Protein AF-A0A671MSI5-F1 (afdb_monomer_lite)

Structure (mmCIF, N/CA/C/O backbone):
data_AF-A0A671MSI5-F1
#
_entry.id   AF-A0A671MSI5-F1
#
loop_
_atom_site.group_PDB
_atom_site.id
_atom_site.type_symbol
_atom_site.label_atom_id
_atom_site.label_alt_id
_atom_site.label_comp_id
_atom_site.label_asym_id
_atom_site.label_entity_id
_atom_site.label_seq_id
_atom_site.pdbx_PDB_ins_code
_atom_site.Cartn_x
_atom_site.Cartn_y
_atom_site.Cartn_z
_atom_site.occupancy
_atom_site.B_iso_or_equiv
_atom_site.auth_seq_id
_atom_site.auth_comp_id
_atom_site.auth_asym_id
_atom_site.auth_atom_id
_atom_site.pdbx_PDB_model_num
ATOM 1 N N . ASP A 1 1 ? -15.894 16.261 2.157 1.00 55.47 1 ASP A N 1
ATOM 2 C CA . ASP A 1 1 ? -14.761 16.869 1.447 1.00 55.47 1 ASP A CA 1
ATOM 3 C C . ASP A 1 1 ? -13.802 15.747 1.067 1.00 55.47 1 ASP A C 1
ATOM 5 O O . ASP A 1 1 ? -13.405 15.003 1.958 1.00 55.47 1 ASP A O 1
ATOM 9 N N . ILE A 1 2 ? -13.573 15.506 -0.227 1.00 69.75 2 ILE A N 1
ATOM 10 C CA . ILE A 1 2 ? -12.679 14.436 -0.706 1.00 69.75 2 ILE A CA 1
ATOM 11 C C . ILE A 1 2 ? -11.331 15.091 -1.000 1.00 69.75 2 ILE A C 1
ATOM 13 O O . ILE A 1 2 ? -11.255 15.980 -1.841 1.00 69.75 2 ILE A O 1
ATOM 17 N N . GLN A 1 3 ? -10.290 14.672 -0.284 1.00 72.00 3 GLN A N 1
ATOM 18 C CA . GLN A 1 3 ? -8.936 15.203 -0.428 1.00 72.00 3 GLN A CA 1
ATOM 19 C C . GLN A 1 3 ? -8.144 14.316 -1.393 1.00 72.00 3 GLN A C 1
ATOM 21 O O . GLN A 1 3 ? -7.910 13.142 -1.109 1.00 72.00 3 GLN A O 1
ATOM 26 N N . GLU A 1 4 ? -7.738 14.870 -2.534 1.00 79.38 4 GLU A N 1
ATOM 27 C CA . GLU A 1 4 ? -6.903 14.181 -3.520 1.00 79.38 4 GLU A CA 1
ATOM 28 C C . GLU A 1 4 ? -5.425 14.527 -3.289 1.00 79.38 4 GLU A C 1
ATOM 30 O O . GLU A 1 4 ? -5.064 15.690 -3.114 1.00 79.38 4 GLU A O 1
ATOM 35 N N . THR A 1 5 ? -4.542 13.526 -3.266 1.00 77.12 5 THR A N 1
ATOM 36 C CA . THR A 1 5 ? -3.093 13.735 -3.125 1.00 77.12 5 THR A CA 1
ATOM 37 C C . THR A 1 5 ? -2.343 12.909 -4.161 1.00 77.12 5 THR A C 1
AT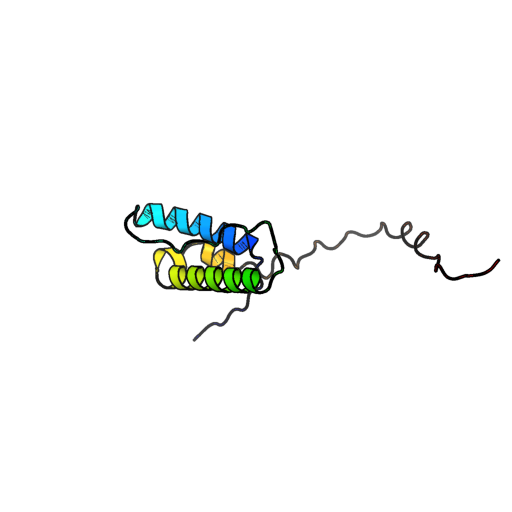OM 39 O O . THR A 1 5 ? -2.428 11.683 -4.168 1.00 77.12 5 THR A O 1
ATOM 42 N N . THR A 1 6 ? -1.556 13.577 -5.007 1.00 81.25 6 THR A N 1
ATOM 43 C CA . THR A 1 6 ? -0.670 12.918 -5.976 1.00 81.25 6 THR A CA 1
ATOM 44 C C . THR A 1 6 ? 0.748 12.837 -5.414 1.00 81.25 6 THR A C 1
ATOM 46 O O . THR A 1 6 ? 1.349 13.864 -5.097 1.00 81.25 6 THR A O 1
ATOM 49 N N . VAL A 1 7 ? 1.307 11.625 -5.316 1.00 83.69 7 VAL A N 1
ATOM 50 C CA . VAL A 1 7 ? 2.697 11.399 -4.886 1.00 83.69 7 VAL A CA 1
ATOM 51 C C . VAL A 1 7 ? 3.485 10.571 -5.888 1.00 83.69 7 VAL A C 1
ATOM 53 O O . VAL A 1 7 ? 2.997 9.582 -6.430 1.00 83.69 7 VAL A O 1
ATOM 56 N N . TRP A 1 8 ? 4.751 10.938 -6.078 1.00 82.44 8 TRP A N 1
ATOM 57 C CA . TRP A 1 8 ? 5.681 10.200 -6.928 1.00 82.44 8 TRP A CA 1
ATOM 58 C C . TRP A 1 8 ? 6.599 9.337 -6.066 1.00 82.44 8 TRP A C 1
ATOM 60 O O . TRP A 1 8 ? 7.361 9.851 -5.245 1.00 82.44 8 TRP A O 1
ATOM 70 N N . LYS A 1 9 ? 6.533 8.014 -6.242 1.00 83.81 9 LYS A N 1
ATOM 71 C CA . LYS A 1 9 ? 7.292 7.039 -5.443 1.00 83.81 9 LYS A CA 1
ATOM 72 C C . LYS A 1 9 ? 8.062 6.074 -6.317 1.00 83.81 9 LYS A C 1
ATOM 74 O O . LYS A 1 9 ? 7.599 5.663 -7.380 1.00 83.81 9 LYS A O 1
ATOM 79 N N . ARG A 1 10 ? 9.252 5.683 -5.861 1.00 84.00 10 ARG A N 1
ATOM 80 C CA . ARG A 1 10 ? 10.057 4.672 -6.549 1.00 84.00 10 ARG A CA 1
ATOM 81 C C . ARG A 1 10 ? 9.577 3.283 -6.144 1.00 84.00 10 ARG A C 1
ATOM 83 O O . ARG A 1 10 ? 9.085 3.075 -5.040 1.00 84.00 10 ARG A O 1
ATOM 90 N N . TYR A 1 11 ? 9.814 2.285 -6.996 1.00 79.50 11 TYR A N 1
ATOM 91 C CA . TYR A 1 11 ? 9.476 0.885 -6.686 1.00 79.50 11 TYR A CA 1
ATOM 92 C C . TYR A 1 11 ? 10.138 0.372 -5.392 1.00 79.50 11 TYR A C 1
ATOM 94 O O . TYR A 1 11 ? 9.587 -0.472 -4.689 1.00 79.50 11 TYR A O 1
ATOM 102 N N . SER A 1 12 ? 11.313 0.905 -5.042 1.00 81.81 12 SER A N 1
ATOM 103 C CA . SER A 1 12 ? 11.970 0.621 -3.762 1.00 81.81 12 SER A CA 1
ATOM 104 C C . SER A 1 12 ? 11.142 1.058 -2.555 1.00 81.81 12 SER A C 1
ATOM 106 O O . SER A 1 12 ? 11.173 0.374 -1.536 1.00 81.81 12 SER A O 1
ATOM 108 N N . ASP A 1 13 ? 10.404 2.164 -2.664 1.00 86.75 13 ASP A N 1
ATOM 109 C CA . ASP A 1 13 ? 9.554 2.675 -1.587 1.00 86.75 13 ASP A CA 1
ATOM 110 C C . ASP A 1 13 ? 8.348 1.759 -1.388 1.00 86.75 13 ASP A C 1
ATOM 112 O O . ASP A 1 13 ? 8.062 1.369 -0.260 1.00 86.75 13 ASP A O 1
ATOM 116 N N . PHE A 1 14 ? 7.723 1.308 -2.481 1.00 86.50 14 PHE A N 1
ATOM 117 C CA . PHE A 1 14 ? 6.666 0.293 -2.433 1.00 86.50 14 PHE A CA 1
ATOM 118 C C . PHE A 1 14 ? 7.151 -1.017 -1.807 1.00 86.50 14 PHE A C 1
ATOM 120 O O . PHE A 1 14 ? 6.445 -1.613 -1.001 1.00 86.50 14 PHE A O 1
ATOM 127 N N . LYS A 1 15 ? 8.384 -1.447 -2.111 1.00 84.75 15 LYS A N 1
ATOM 128 C CA . LYS A 1 15 ? 8.964 -2.654 -1.505 1.00 84.75 15 LYS A CA 1
ATOM 129 C C . LYS A 1 15 ? 9.152 -2.510 0.009 1.00 84.75 15 LYS A C 1
ATOM 131 O O . LYS A 1 15 ? 8.879 -3.455 0.742 1.00 84.75 15 LYS A O 1
ATOM 136 N N . LYS A 1 16 ? 9.611 -1.344 0.479 1.00 87.94 16 LYS A N 1
ATOM 137 C CA . LYS A 1 16 ? 9.732 -1.051 1.918 1.00 87.94 16 LYS A CA 1
ATOM 138 C C . LYS A 1 16 ? 8.360 -0.984 2.586 1.00 87.94 16 LYS A C 1
ATOM 140 O O . LYS A 1 16 ? 8.175 -1.572 3.646 1.00 87.94 16 LYS A O 1
ATOM 145 N N . LEU A 1 17 ? 7.400 -0.305 1.955 1.00 89.00 17 LEU A N 1
ATOM 146 C CA . LEU A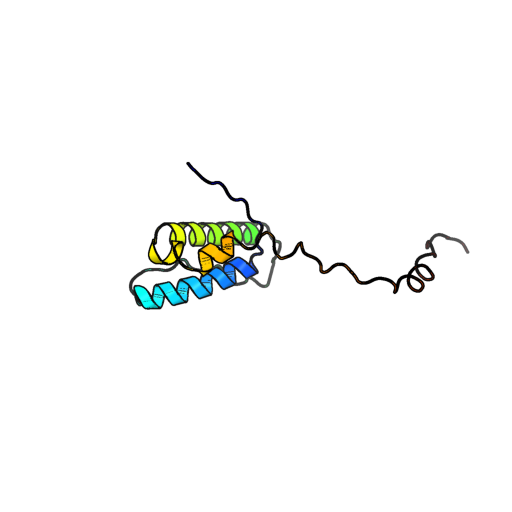 1 17 ? 6.023 -0.226 2.435 1.00 89.00 17 LEU A CA 1
ATOM 147 C C . LEU A 1 17 ? 5.420 -1.628 2.581 1.00 89.00 17 LEU A C 1
ATOM 149 O O . LEU A 1 17 ? 4.905 -1.952 3.644 1.00 89.00 17 LEU A O 1
ATOM 153 N N . HIS A 1 18 ? 5.564 -2.477 1.558 1.00 88.44 18 HIS A N 1
ATOM 154 C CA . HIS A 1 18 ? 5.113 -3.872 1.576 1.00 88.44 18 HIS A CA 1
ATOM 155 C C . HIS A 1 18 ? 5.650 -4.629 2.791 1.00 88.44 18 HIS A C 1
ATOM 157 O O . HIS A 1 18 ? 4.872 -5.230 3.523 1.00 88.44 18 HIS A O 1
ATOM 163 N N . GLN A 1 19 ? 6.959 -4.546 3.048 1.00 87.44 19 GLN A N 1
ATOM 164 C CA . GLN A 1 19 ? 7.592 -5.224 4.183 1.00 87.44 19 GLN A CA 1
ATOM 165 C C . GLN A 1 19 ? 7.047 -4.742 5.534 1.00 87.44 19 GLN A C 1
ATOM 167 O O . GLN A 1 19 ? 6.720 -5.568 6.385 1.00 87.44 19 GLN A O 1
ATOM 172 N N . ASN A 1 20 ? 6.912 -3.425 5.717 1.00 89.44 20 ASN A N 1
ATOM 173 C CA . ASN A 1 20 ? 6.380 -2.849 6.954 1.00 89.44 20 ASN A CA 1
ATOM 174 C C . ASN A 1 20 ? 4.914 -3.246 7.183 1.00 89.44 20 ASN A C 1
ATOM 176 O O . ASN A 1 20 ? 4.545 -3.672 8.277 1.00 89.44 20 ASN A O 1
ATOM 180 N N . LEU A 1 21 ? 4.084 -3.155 6.140 1.00 88.19 21 LEU A N 1
ATOM 181 C CA . LEU A 1 21 ? 2.675 -3.538 6.208 1.00 88.19 21 LEU A CA 1
ATOM 182 C C . LEU A 1 21 ? 2.505 -5.032 6.455 1.00 88.19 21 LEU A C 1
ATOM 184 O O . LEU A 1 21 ? 1.671 -5.415 7.266 1.00 88.19 21 LEU A O 1
ATOM 188 N N . TRP A 1 22 ? 3.322 -5.869 5.817 1.00 86.00 22 TRP A N 1
ATOM 189 C CA . TRP A 1 22 ? 3.313 -7.309 6.047 1.00 86.00 22 TRP A CA 1
ATOM 190 C C . TRP A 1 22 ? 3.640 -7.650 7.504 1.00 86.00 22 TRP A C 1
ATOM 192 O O . TRP A 1 22 ? 3.003 -8.523 8.090 1.00 86.00 22 TRP A O 1
ATOM 202 N N . GLN A 1 23 ? 4.591 -6.938 8.113 1.00 86.62 23 GLN A N 1
ATOM 203 C CA . GLN A 1 23 ? 4.950 -7.142 9.514 1.00 86.62 23 GLN A CA 1
ATOM 204 C C . GLN A 1 23 ? 3.801 -6.768 10.463 1.00 86.62 23 GLN A C 1
ATOM 206 O O . GLN A 1 23 ? 3.491 -7.546 11.365 1.00 86.62 23 GLN A O 1
ATOM 211 N N . ILE A 1 24 ? 3.131 -5.632 10.234 1.00 87.62 24 ILE A N 1
ATOM 212 C CA . ILE A 1 24 ? 1.939 -5.238 11.006 1.00 87.62 24 ILE A CA 1
ATOM 213 C C . ILE A 1 24 ? 0.812 -6.248 10.803 1.00 87.62 24 ILE A C 1
ATOM 215 O O . ILE A 1 24 ? 0.234 -6.738 11.769 1.00 87.62 24 ILE A O 1
ATOM 219 N N . HIS A 1 25 ? 0.519 -6.583 9.549 1.00 84.69 25 HIS A N 1
ATOM 220 C CA . HIS A 1 25 ? -0.551 -7.498 9.185 1.00 84.69 25 HIS A CA 1
ATOM 221 C C . HIS A 1 25 ? -0.356 -8.871 9.836 1.00 84.69 25 HIS A C 1
ATOM 223 O O . HIS A 1 25 ? -1.275 -9.397 10.454 1.00 84.69 25 HIS A O 1
ATOM 229 N N . ARG A 1 26 ? 0.863 -9.421 9.781 1.00 84.25 26 ARG A N 1
ATOM 230 C CA . ARG A 1 26 ? 1.212 -10.679 10.452 1.00 84.25 26 ARG A CA 1
ATOM 231 C C . ARG A 1 26 ? 1.054 -10.593 11.969 1.00 84.25 26 ARG A C 1
ATOM 233 O O . ARG A 1 26 ? 0.677 -11.579 12.592 1.00 84.25 26 ARG A O 1
ATOM 240 N N . ASN A 1 27 ? 1.357 -9.445 12.567 1.00 84.50 27 ASN A N 1
ATOM 241 C CA . ASN A 1 27 ? 1.205 -9.247 14.006 1.00 84.50 27 ASN A CA 1
ATOM 242 C C . ASN A 1 27 ? -0.271 -9.156 14.433 1.00 84.50 27 ASN A C 1
ATOM 244 O O . ASN A 1 27 ? -0.615 -9.614 15.515 1.00 84.50 27 ASN A O 1
ATOM 248 N N . LEU A 1 28 ? -1.135 -8.582 13.590 1.00 82.50 28 LEU A N 1
ATOM 249 C CA . LEU A 1 28 ? -2.564 -8.404 13.874 1.00 82.50 28 LEU A CA 1
ATOM 250 C C . LEU A 1 28 ? -3.407 -9.645 13.545 1.00 82.50 28 LEU A C 1
ATOM 252 O O . LEU A 1 28 ? -4.236 -10.050 14.352 1.00 82.50 28 LEU A O 1
ATOM 256 N N . TYR A 1 29 ? -3.191 -10.244 12.372 1.00 76.25 29 TYR A N 1
ATOM 257 C CA . TYR A 1 29 ? -4.031 -11.310 11.801 1.00 76.25 29 TYR A CA 1
ATOM 258 C C . TYR A 1 29 ? -3.318 -12.673 11.727 1.00 76.25 29 TYR A C 1
ATOM 260 O O . TYR A 1 29 ? -3.865 -13.663 11.232 1.00 76.25 29 TYR A O 1
ATOM 268 N N . GLY A 1 30 ? -2.076 -12.759 12.212 1.00 73.62 30 GLY A N 1
ATOM 269 C CA . GLY A 1 30 ? -1.288 -13.988 12.170 1.00 73.62 30 GLY A CA 1
ATOM 270 C C . GLY A 1 30 ? -0.964 -14.436 10.740 1.00 73.62 30 GLY A C 1
ATOM 271 O O . GLY A 1 30 ? -0.537 -13.647 9.897 1.00 73.62 30 GLY A O 1
ATOM 272 N N . GLN A 1 31 ? -1.129 -15.734 10.473 1.00 64.88 31 GLN A N 1
ATOM 273 C CA . GLN A 1 31 ? -0.918 -16.363 9.157 1.00 64.88 31 GLN A CA 1
ATOM 274 C C . GLN A 1 31 ? -2.220 -16.631 8.381 1.00 64.88 31 GLN A C 1
ATOM 276 O O . GLN A 1 31 ? -2.155 -17.227 7.309 1.00 64.88 31 GLN A O 1
ATOM 281 N N . SER A 1 32 ? -3.388 -16.246 8.910 1.00 55.59 32 SER A N 1
ATOM 282 C CA . SER A 1 32 ? -4.684 -16.646 8.332 1.00 55.59 32 SER A CA 1
ATOM 283 C C . SER A 1 32 ? -5.085 -15.861 7.084 1.00 55.59 32 SER A C 1
ATOM 285 O O . SER A 1 32 ? -5.753 -1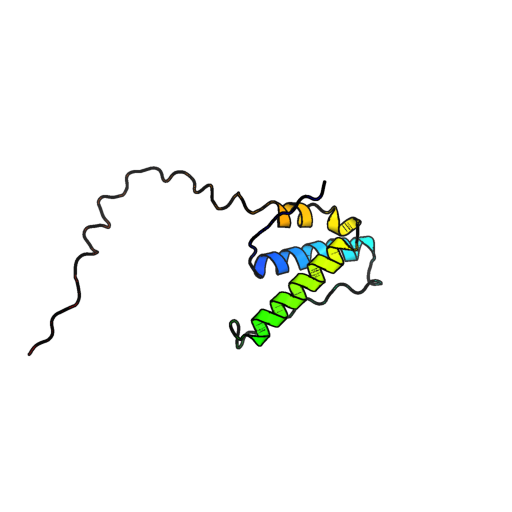6.419 6.219 1.00 55.59 32 SER A O 1
ATOM 287 N N . GLU A 1 33 ? -4.677 -14.598 6.956 1.00 63.94 33 GLU A N 1
ATOM 288 C CA . GLU A 1 33 ? -5.122 -13.742 5.851 1.00 63.94 33 GLU A CA 1
ATOM 289 C C . GLU A 1 33 ? -4.010 -13.547 4.804 1.00 63.94 33 GLU A C 1
ATOM 291 O O . GLU A 1 33 ? -2.849 -13.260 5.122 1.00 63.94 33 GLU A O 1
ATOM 296 N N . LEU A 1 34 ? -4.352 -13.779 3.534 1.00 67.50 34 LEU A N 1
ATOM 297 C CA . LEU A 1 34 ? -3.416 -13.787 2.409 1.00 67.50 34 LEU A CA 1
ATOM 298 C C . LEU A 1 34 ? -2.999 -12.356 2.044 1.00 67.50 34 LEU A C 1
ATOM 300 O O . LEU A 1 34 ? -3.710 -11.645 1.339 1.00 67.50 34 LEU A O 1
ATOM 304 N N . PHE A 1 35 ? -1.812 -11.949 2.493 1.00 74.81 35 PHE A N 1
ATOM 305 C CA . PHE A 1 35 ? -1.206 -10.680 2.087 1.00 74.81 35 PHE A CA 1
ATOM 306 C C . PHE A 1 35 ? -0.786 -10.721 0.604 1.00 74.81 35 PHE A C 1
ATOM 308 O O . PHE A 1 35 ? -0.203 -11.727 0.175 1.00 74.81 35 PHE A O 1
ATOM 315 N N . PRO A 1 36 ? -1.006 -9.650 -0.187 1.00 74.81 36 PRO A N 1
ATOM 316 C CA . PRO A 1 36 ? -0.673 -9.638 -1.606 1.00 74.81 36 PRO A CA 1
ATOM 317 C C . PRO A 1 36 ? 0.813 -9.926 -1.840 1.00 74.81 36 PRO A C 1
ATOM 319 O O . PRO A 1 36 ? 1.713 -9.362 -1.203 1.00 74.81 36 PRO A O 1
ATOM 322 N N . LEU A 1 37 ? 1.077 -10.838 -2.776 1.00 67.62 37 LEU A N 1
ATOM 323 C CA . LEU A 1 37 ? 2.430 -11.241 -3.134 1.00 67.62 37 LEU A CA 1
ATOM 324 C C . LEU A 1 37 ? 3.120 -10.104 -3.889 1.00 67.62 37 LEU A C 1
ATOM 326 O O . LEU A 1 37 ? 2.703 -9.719 -4.978 1.00 67.62 37 LEU A O 1
ATOM 330 N N . PHE A 1 38 ? 4.226 -9.598 -3.344 1.00 68.06 38 PHE A N 1
ATOM 331 C CA . PHE A 1 38 ? 5.026 -8.603 -4.050 1.00 68.06 38 PHE A CA 1
ATOM 332 C C . PHE A 1 38 ? 5.868 -9.275 -5.134 1.00 68.06 38 PHE A C 1
ATOM 334 O O . PHE A 1 38 ? 6.592 -10.241 -4.857 1.00 68.06 38 PHE A O 1
ATOM 341 N N . ALA A 1 39 ? 5.809 -8.759 -6.365 1.00 63.66 39 ALA A N 1
ATOM 342 C CA . ALA A 1 39 ? 6.584 -9.295 -7.477 1.00 63.66 39 ALA A CA 1
ATOM 343 C C . ALA A 1 39 ? 8.078 -9.389 -7.116 1.00 63.66 39 ALA A C 1
ATOM 345 O O . ALA A 1 39 ? 8.754 -8.389 -6.842 1.00 63.66 39 ALA A O 1
ATOM 346 N N . LYS A 1 40 ? 8.605 -10.622 -7.140 1.00 59.16 40 LYS A N 1
ATOM 347 C CA . LYS A 1 40 ? 10.033 -10.897 -6.948 1.00 59.16 40 LYS A CA 1
ATOM 348 C C . LYS A 1 40 ? 10.841 -10.162 -8.015 1.00 59.16 40 LYS A C 1
ATOM 350 O O . LYS A 1 40 ? 10.446 -10.082 -9.178 1.00 59.16 40 LYS A O 1
ATOM 355 N N . ALA A 1 41 ? 11.985 -9.619 -7.606 1.00 57.28 41 ALA A N 1
ATOM 356 C CA . ALA A 1 41 ? 12.867 -8.887 -8.502 1.00 57.28 41 ALA A CA 1
ATOM 357 C C . ALA A 1 41 ? 13.318 -9.798 -9.657 1.00 57.28 41 ALA A C 1
ATOM 359 O O . ALA A 1 41 ? 14.049 -10.762 -9.446 1.00 57.28 41 ALA A O 1
ATOM 360 N N . LYS A 1 42 ? 12.876 -9.488 -10.882 1.00 57.50 42 LYS A N 1
ATOM 361 C CA .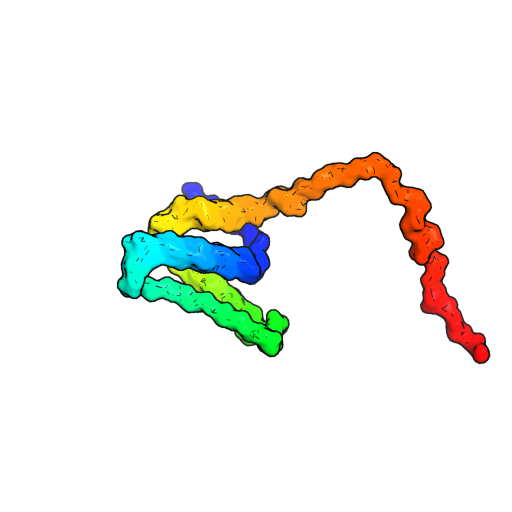 LYS A 1 42 ? 13.377 -10.129 -12.100 1.00 57.50 42 LYS A CA 1
ATOM 362 C C . LYS A 1 42 ? 14.663 -9.414 -12.522 1.00 57.50 42 LYS A C 1
ATOM 364 O O . LYS A 1 42 ? 14.639 -8.215 -12.796 1.00 57.50 42 LYS A O 1
ATOM 369 N N . VAL A 1 43 ? 15.782 -10.141 -12.515 1.00 52.47 43 VAL A N 1
ATOM 370 C CA . VAL A 1 43 ? 17.128 -9.599 -12.794 1.00 52.47 43 VAL A CA 1
ATOM 371 C C . VAL A 1 43 ? 17.320 -9.296 -14.289 1.00 52.47 43 VAL A C 1
ATOM 373 O O . VAL A 1 43 ? 18.018 -8.348 -14.638 1.00 52.47 43 VAL A O 1
ATOM 376 N N . PHE A 1 44 ? 16.616 -10.012 -15.171 1.00 51.91 44 PHE A N 1
ATOM 377 C CA . PHE A 1 44 ? 16.608 -9.762 -16.615 1.00 51.91 44 PHE A CA 1
ATOM 378 C C . PHE A 1 44 ? 15.383 -8.949 -17.054 1.00 51.91 44 PHE A C 1
ATOM 380 O O . PHE A 1 44 ? 14.258 -9.237 -16.644 1.00 51.91 44 PHE A O 1
ATOM 387 N N . GLY A 1 45 ? 15.601 -7.947 -17.913 1.00 61.78 45 GLY A N 1
ATOM 388 C CA . GLY A 1 45 ? 14.524 -7.123 -18.473 1.00 61.78 45 GLY A CA 1
ATOM 389 C C . GLY A 1 45 ? 13.929 -6.118 -17.483 1.00 61.78 45 GLY A C 1
ATOM 390 O O . GLY A 1 45 ? 12.734 -5.863 -17.519 1.00 61.78 45 GLY A O 1
ATOM 391 N N . ARG A 1 46 ? 14.741 -5.530 -16.591 1.00 65.75 46 ARG A N 1
ATOM 392 C CA . ARG A 1 46 ? 14.296 -4.574 -15.548 1.00 65.75 46 ARG A CA 1
ATOM 393 C C . ARG A 1 46 ? 13.569 -3.314 -16.057 1.00 65.75 46 ARG A C 1
ATOM 395 O O . ARG A 1 46 ? 12.960 -2.627 -15.237 1.00 65.75 46 ARG A O 1
ATOM 402 N N . PHE A 1 47 ? 13.648 -3.052 -17.363 1.00 67.81 47 PHE A N 1
ATOM 403 C CA . PHE A 1 47 ? 12.948 -1.992 -18.101 1.00 67.81 47 PHE A CA 1
ATOM 404 C C . PHE A 1 47 ? 11.983 -2.538 -19.167 1.00 67.81 47 PHE A C 1
ATOM 406 O O . PHE A 1 47 ? 11.450 -1.772 -19.957 1.00 67.81 47 PHE A O 1
ATOM 413 N N . GLY A 1 48 ? 11.786 -3.856 -19.228 1.00 79.69 48 GLY A N 1
ATOM 414 C CA . GLY A 1 48 ? 10.816 -4.454 -20.133 1.00 79.69 48 GLY A CA 1
ATOM 415 C C . GLY A 1 48 ? 9.407 -4.063 -19.711 1.00 79.69 48 GLY A C 1
ATOM 416 O O . GLY A 1 48 ? 9.095 -4.073 -18.520 1.00 79.69 48 GLY A O 1
ATOM 417 N N . GLU A 1 49 ? 8.558 -3.760 -20.683 1.00 82.31 49 GLU A N 1
ATOM 418 C CA . GLU A 1 49 ? 7.172 -3.337 -20.470 1.00 82.31 49 GLU A CA 1
ATOM 419 C C . GLU A 1 49 ? 6.400 -4.314 -19.571 1.00 82.31 49 GLU A C 1
ATOM 421 O O . GLU A 1 49 ? 5.809 -3.907 -18.577 1.00 82.31 49 GLU A O 1
ATOM 426 N N . SER A 1 50 ? 6.550 -5.624 -19.800 1.00 81.75 50 SER A N 1
ATOM 427 C CA . SER A 1 50 ? 5.959 -6.663 -18.940 1.00 81.75 50 SER A CA 1
ATOM 428 C C . SER A 1 50 ? 6.407 -6.598 -17.474 1.00 81.75 50 SER A C 1
ATOM 430 O O . SER A 1 50 ? 5.655 -6.971 -16.575 1.00 81.75 50 SER A O 1
ATOM 432 N N . VAL A 1 51 ? 7.632 -6.138 -17.200 1.00 79.75 51 VAL A N 1
ATOM 433 C CA . VAL A 1 51 ? 8.141 -5.960 -15.834 1.00 79.75 51 VAL A CA 1
ATOM 434 C C . VAL A 1 51 ? 7.601 -4.671 -15.228 1.00 79.75 51 VAL A C 1
ATOM 436 O O . VAL A 1 51 ? 7.270 -4.670 -14.046 1.00 79.75 51 VAL A O 1
ATOM 439 N N . ILE A 1 52 ? 7.501 -3.593 -16.008 1.00 82.12 52 ILE A N 1
ATOM 440 C CA . ILE A 1 52 ? 6.923 -2.321 -15.557 1.00 82.12 52 ILE A CA 1
ATOM 441 C C . ILE A 1 52 ? 5.446 -2.517 -15.208 1.00 82.12 52 ILE A C 1
ATOM 443 O O . ILE A 1 52 ? 5.048 -2.177 -14.096 1.00 82.12 52 ILE A O 1
ATOM 447 N N . GLU A 1 53 ? 4.676 -3.159 -16.083 1.00 85.88 53 GLU A N 1
ATOM 448 C CA . GLU A 1 53 ? 3.251 -3.403 -15.860 1.00 85.88 53 GLU A CA 1
ATOM 449 C C . GLU A 1 53 ? 3.016 -4.311 -14.651 1.00 85.88 53 GLU A C 1
ATOM 451 O O . GLU A 1 53 ? 2.198 -4.018 -13.785 1.00 85.88 53 GLU A O 1
ATOM 456 N N . LYS A 1 54 ? 3.828 -5.362 -14.488 1.00 82.75 54 LYS A N 1
ATOM 457 C CA . LYS A 1 54 ? 3.730 -6.229 -13.307 1.00 82.75 54 LYS A CA 1
ATOM 458 C C . LYS A 1 54 ? 4.052 -5.495 -12.004 1.00 82.75 54 LYS A C 1
ATOM 460 O O . LYS A 1 54 ? 3.465 -5.794 -10.969 1.00 82.75 54 LYS A O 1
ATOM 465 N N . ARG A 1 55 ? 4.980 -4.531 -12.039 1.00 83.50 55 ARG A N 1
ATOM 466 C CA . ARG A 1 55 ? 5.262 -3.659 -10.889 1.00 83.50 55 ARG A CA 1
ATOM 467 C C . ARG A 1 55 ? 4.106 -2.700 -10.621 1.00 83.50 55 ARG A C 1
ATOM 469 O O . ARG A 1 55 ? 3.806 -2.490 -9.452 1.00 83.50 55 ARG A O 1
ATOM 476 N N . ARG A 1 56 ? 3.471 -2.150 -11.664 1.00 86.38 56 ARG A N 1
ATOM 477 C CA . ARG A 1 56 ? 2.273 -1.307 -11.541 1.00 86.38 56 ARG A CA 1
ATOM 478 C C . ARG A 1 56 ? 1.161 -2.079 -10.835 1.00 86.38 56 ARG A C 1
ATOM 480 O O . ARG A 1 56 ? 0.702 -1.627 -9.792 1.00 86.38 56 ARG A O 1
ATOM 487 N N . GLN A 1 57 ? 0.841 -3.275 -11.331 1.00 86.25 57 GLN A N 1
ATOM 488 C CA . GLN A 1 57 ? -0.223 -4.108 -10.775 1.00 86.25 57 GLN A CA 1
ATOM 489 C C . GLN A 1 57 ? 0.050 -4.498 -9.318 1.00 86.25 57 GLN A C 1
ATOM 491 O O . GLN A 1 57 ? -0.785 -4.265 -8.457 1.00 86.25 57 GLN A O 1
ATOM 496 N N . CYS A 1 58 ? 1.252 -4.995 -8.996 1.00 83.81 58 CYS A N 1
ATOM 497 C CA . CYS A 1 58 ? 1.566 -5.362 -7.610 1.00 83.81 58 CYS A CA 1
ATOM 498 C C . CYS A 1 58 ? 1.540 -4.168 -6.644 1.00 83.81 58 CYS A C 1
ATOM 500 O O . CYS A 1 58 ? 1.217 -4.342 -5.470 1.00 83.81 58 CYS A O 1
ATOM 502 N N . SER A 1 59 ? 1.926 -2.975 -7.103 1.00 86.69 59 SER A N 1
ATOM 503 C CA . SER A 1 59 ? 1.835 -1.759 -6.291 1.00 86.69 59 SER A CA 1
ATOM 504 C C . SER A 1 59 ? 0.383 -1.341 -6.064 1.00 86.69 59 SER A C 1
ATOM 506 O O . SER A 1 59 ? 0.037 -0.969 -4.947 1.00 86.69 59 SER A O 1
ATOM 508 N N . GLU A 1 60 ? -0.457 -1.420 -7.096 1.00 88.25 60 GLU A N 1
ATOM 509 C CA . GLU A 1 60 ? -1.892 -1.128 -7.019 1.00 88.25 60 GLU A CA 1
ATOM 510 C C . GLU A 1 60 ? -2.609 -2.099 -6.076 1.00 88.25 60 GLU A C 1
ATOM 512 O O . GLU A 1 60 ? -3.248 -1.657 -5.123 1.00 88.25 60 GLU A O 1
ATOM 517 N N . ASP A 1 61 ? -2.394 -3.406 -6.249 1.00 88.62 61 ASP A N 1
ATOM 518 C CA . ASP A 1 61 ? -2.974 -4.445 -5.391 1.00 88.62 61 ASP A CA 1
ATOM 519 C C . ASP A 1 61 ? -2.583 -4.240 -3.918 1.00 88.62 61 ASP A C 1
ATOM 521 O O . ASP A 1 61 ? -3.414 -4.373 -3.019 1.00 88.62 61 ASP A O 1
ATOM 525 N N . LEU A 1 62 ? -1.320 -3.875 -3.654 1.00 87.69 62 LEU A N 1
ATOM 526 C CA . LEU A 1 62 ? -0.837 -3.576 -2.305 1.00 87.69 62 LEU A CA 1
ATOM 527 C C . LEU A 1 62 ? -1.551 -2.366 -1.696 1.00 87.69 62 LEU A C 1
ATOM 529 O O . LEU A 1 62 ? -1.975 -2.427 -0.541 1.00 87.69 62 LEU A O 1
ATOM 533 N N . LEU A 1 63 ? -1.657 -1.268 -2.449 1.00 88.06 63 LEU A N 1
ATOM 534 C CA . LEU A 1 63 ? -2.317 -0.056 -1.971 1.00 88.06 63 LEU A CA 1
ATOM 535 C C 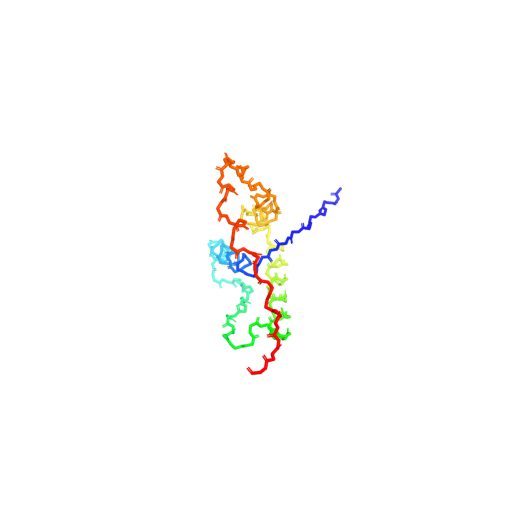. LEU A 1 63 ? -3.794 -0.326 -1.692 1.00 88.06 63 LEU A C 1
ATOM 537 O O . LEU A 1 63 ? -4.277 0.010 -0.612 1.00 88.06 63 LEU A O 1
ATOM 541 N N . GLN A 1 64 ? -4.478 -1.006 -2.608 1.00 88.50 64 GLN A N 1
ATOM 542 C CA . GLN A 1 64 ? -5.890 -1.328 -2.469 1.00 88.50 64 GLN A CA 1
ATOM 543 C C . GLN A 1 64 ? -6.142 -2.272 -1.290 1.00 88.50 64 GLN A C 1
ATOM 545 O O . GLN A 1 64 ? -7.039 -2.028 -0.488 1.00 88.50 64 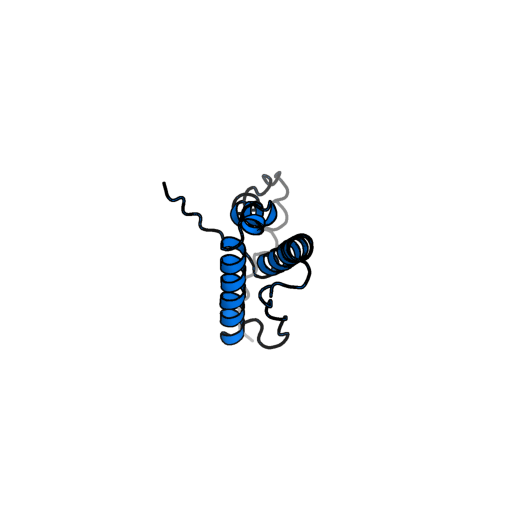GLN A O 1
ATOM 550 N N . PHE A 1 65 ? -5.305 -3.296 -1.107 1.00 86.94 65 PHE A N 1
ATOM 551 C CA . PHE A 1 65 ? -5.360 -4.164 0.071 1.00 86.94 65 PHE A CA 1
ATOM 552 C C . PHE A 1 65 ? -5.158 -3.376 1.371 1.00 86.94 65 PHE A C 1
ATOM 554 O O . PHE A 1 65 ? -5.928 -3.522 2.318 1.00 86.94 65 PHE A O 1
ATOM 561 N N . SER A 1 66 ? -4.157 -2.492 1.407 1.00 86.69 66 SER A N 1
ATOM 562 C CA . SER A 1 66 ? -3.879 -1.673 2.590 1.00 86.69 66 SER A CA 1
ATOM 563 C C . SER A 1 66 ? -4.995 -0.674 2.908 1.00 86.69 66 SER A C 1
ATOM 565 O O . SER A 1 66 ? -5.244 -0.412 4.079 1.00 86.69 66 SER A O 1
ATOM 567 N N . ALA A 1 67 ? -5.692 -0.162 1.889 1.00 86.81 67 ALA A N 1
ATOM 568 C CA . ALA A 1 67 ? -6.831 0.738 2.042 1.00 86.81 67 ALA A CA 1
ATOM 569 C C . ALA A 1 67 ? -8.099 0.012 2.522 1.00 86.81 67 ALA A C 1
ATOM 571 O O . ALA A 1 67 ? -8.891 0.592 3.258 1.00 86.81 67 ALA A O 1
ATOM 572 N N . ASN A 1 68 ? -8.270 -1.264 2.158 1.00 86.81 68 ASN A N 1
ATOM 573 C CA . ASN A 1 68 ? -9.386 -2.095 2.622 1.00 86.81 68 ASN A CA 1
ATOM 574 C C . ASN A 1 68 ? -9.264 -2.513 4.098 1.00 86.81 68 ASN A C 1
ATOM 576 O O . ASN A 1 68 ? -10.265 -2.890 4.703 1.00 86.81 68 ASN A O 1
ATOM 580 N N . ILE A 1 69 ? -8.065 -2.446 4.688 1.00 85.81 69 ILE A N 1
ATOM 581 C CA . ILE A 1 69 ? -7.821 -2.823 6.085 1.00 85.81 69 ILE A CA 1
ATOM 582 C C . ILE A 1 69 ? -7.590 -1.555 6.918 1.00 85.81 69 ILE A C 1
ATOM 584 O O . ILE A 1 69 ? -6.507 -0.965 6.846 1.00 85.81 69 ILE A O 1
ATOM 588 N N . PRO A 1 70 ? -8.539 -1.159 7.788 1.00 84.62 70 PRO A N 1
ATOM 589 C CA . PRO A 1 70 ? -8.431 0.068 8.580 1.00 84.62 70 PRO A CA 1
ATOM 590 C C . PRO A 1 70 ? -7.151 0.148 9.423 1.00 84.62 70 PRO A C 1
ATOM 592 O O . PRO A 1 70 ? -6.555 1.216 9.554 1.00 84.62 70 PRO A O 1
ATOM 595 N N . ALA A 1 71 ? -6.688 -0.991 9.950 1.00 85.19 71 ALA A N 1
ATOM 596 C CA . ALA A 1 71 ? -5.473 -1.068 10.759 1.00 85.19 71 ALA A CA 1
ATOM 597 C C . ALA A 1 71 ? -4.183 -0.798 9.959 1.00 85.19 71 ALA A C 1
ATOM 599 O O . ALA A 1 71 ? -3.204 -0.300 10.514 1.00 85.19 71 ALA A O 1
ATOM 600 N N . LEU A 1 72 ? -4.173 -1.108 8.658 1.00 86.00 72 LEU A N 1
ATOM 601 C CA . LEU A 1 72 ? -3.047 -0.807 7.772 1.00 86.00 72 LEU A CA 1
ATOM 602 C C . LEU A 1 72 ? -3.134 0.624 7.245 1.00 86.00 72 LEU A C 1
ATOM 604 O O . LEU A 1 72 ? -2.128 1.336 7.268 1.00 86.00 72 LEU A O 1
ATOM 608 N N . TYR A 1 73 ? -4.325 1.061 6.828 1.00 85.50 73 TYR A N 1
ATOM 609 C CA . TYR A 1 73 ? -4.558 2.411 6.316 1.00 85.50 73 TYR A CA 1
ATOM 610 C C . TYR A 1 73 ? -4.219 3.496 7.348 1.00 85.50 73 TYR A C 1
ATOM 612 O O . TYR A 1 73 ? -3.552 4.476 7.026 1.00 85.50 73 TYR A O 1
ATOM 620 N N . GLY A 1 74 ? -4.598 3.285 8.612 1.00 83.62 74 GLY A N 1
ATOM 621 C CA . GLY A 1 74 ? -4.259 4.183 9.720 1.00 83.62 74 GLY A CA 1
ATOM 622 C C . GLY A 1 74 ? -2.815 4.069 10.222 1.00 83.62 74 GLY A C 1
ATOM 623 O O . GLY A 1 74 ? -2.451 4.748 11.181 1.00 83.62 74 GLY A O 1
ATOM 624 N N . SER A 1 75 ? -1.984 3.209 9.624 1.00 87.69 75 SER A N 1
ATOM 625 C CA . SER A 1 75 ? -0.603 3.038 10.071 1.00 87.69 75 SER A CA 1
ATOM 626 C C . SER A 1 75 ? 0.264 4.243 9.707 1.00 87.69 75 SER A C 1
ATOM 628 O O . SER A 1 75 ? 0.119 4.857 8.646 1.00 87.69 75 SER A O 1
ATOM 630 N N . GLN A 1 76 ? 1.251 4.525 10.560 1.00 87.75 76 GLN A N 1
ATOM 631 C CA . GLN A 1 76 ? 2.253 5.556 10.287 1.00 87.75 76 GLN A CA 1
ATOM 632 C C . GLN A 1 76 ? 2.945 5.351 8.932 1.00 87.75 76 GLN A C 1
ATOM 634 O O . GLN A 1 76 ? 3.241 6.323 8.254 1.00 87.75 76 GLN A O 1
ATOM 639 N N . TYR A 1 77 ? 3.126 4.103 8.487 1.00 88.19 77 TYR A N 1
ATOM 640 C CA . TYR A 1 77 ? 3.797 3.800 7.225 1.00 88.19 77 TYR A CA 1
ATOM 641 C C . TYR A 1 77 ? 3.000 4.253 6.001 1.00 88.19 77 TYR A C 1
ATOM 643 O O . TYR A 1 77 ? 3.601 4.785 5.073 1.00 88.19 77 TYR A O 1
ATOM 651 N N . ILE A 1 78 ? 1.672 4.078 5.991 1.00 87.69 78 ILE A N 1
ATOM 652 C CA . ILE A 1 78 ? 0.807 4.594 4.916 1.00 87.69 78 ILE A CA 1
ATOM 653 C C . ILE A 1 78 ? 0.799 6.120 4.946 1.00 87.69 78 ILE A C 1
ATOM 655 O O . ILE A 1 78 ? 1.033 6.757 3.919 1.00 87.69 78 ILE A O 1
ATOM 659 N N . LEU A 1 79 ? 0.619 6.712 6.128 1.00 85.94 79 LEU A N 1
ATOM 660 C CA . LEU A 1 79 ? 0.633 8.165 6.282 1.00 85.94 79 LEU A CA 1
ATOM 661 C C . LEU A 1 79 ? 1.962 8.768 5.805 1.00 85.94 79 LEU A C 1
ATOM 663 O O . LEU A 1 79 ? 1.955 9.723 5.038 1.00 85.94 79 LEU A O 1
ATOM 667 N N . GLU A 1 80 ? 3.105 8.203 6.189 1.00 85.38 80 GLU A N 1
ATOM 668 C CA . GLU A 1 80 ? 4.421 8.643 5.716 1.00 85.38 80 GLU A CA 1
ATOM 669 C C . GLU A 1 80 ? 4.622 8.381 4.222 1.00 85.38 80 GLU A C 1
ATOM 671 O O . GLU A 1 80 ? 5.179 9.223 3.509 1.00 85.38 80 GLU A O 1
ATOM 676 N N . PHE A 1 81 ? 4.123 7.254 3.713 1.00 86.31 81 PHE A N 1
ATOM 677 C CA . PHE A 1 81 ? 4.169 6.961 2.289 1.00 86.31 81 PHE A CA 1
ATOM 678 C C . PHE A 1 81 ? 3.487 8.074 1.489 1.00 86.31 81 PHE A C 1
ATOM 680 O O . PHE A 1 81 ? 4.115 8.630 0.592 1.00 86.31 81 PHE A O 1
ATOM 687 N N . PHE A 1 82 ? 2.284 8.506 1.864 1.00 83.25 82 PHE A N 1
ATOM 688 C CA . PHE A 1 82 ? 1.590 9.597 1.172 1.00 83.25 82 PHE A CA 1
ATOM 689 C C . PHE A 1 82 ? 2.067 11.010 1.568 1.00 83.25 82 PHE A C 1
ATOM 691 O O . PHE A 1 82 ? 1.902 11.944 0.791 1.00 83.25 82 PHE A O 1
ATOM 698 N N . LYS A 1 83 ? 2.729 11.197 2.719 1.00 77.38 83 LYS A N 1
ATOM 699 C CA . LYS A 1 83 ? 3.251 12.513 3.152 1.00 77.38 83 LYS A CA 1
ATOM 700 C C . LYS A 1 83 ? 4.592 12.898 2.524 1.00 77.38 83 LYS A C 1
ATOM 702 O O . LYS A 1 83 ? 4.850 14.082 2.306 1.00 77.38 83 LYS A O 1
ATOM 707 N N . VAL A 1 84 ? 5.480 11.940 2.233 1.00 63.41 84 VAL A N 1
ATOM 708 C CA . VAL A 1 84 ? 6.856 12.240 1.780 1.00 63.41 84 VAL A CA 1
ATOM 709 C C . VAL A 1 84 ? 6.882 12.568 0.280 1.00 63.41 84 VAL A C 1
ATOM 711 O O . VAL A 1 84 ? 7.374 11.788 -0.532 1.00 63.41 84 VAL A O 1
ATOM 714 N N . CYS A 1 85 ? 6.332 13.718 -0.102 1.00 54.66 85 CYS A N 1
ATOM 715 C CA . CYS A 1 85 ? 6.546 14.321 -1.424 1.00 54.66 85 CYS A CA 1
ATOM 716 C C . CYS A 1 85 ? 7.271 15.679 -1.345 1.00 54.66 85 CYS A C 1
ATOM 718 O O . CYS A 1 85 ? 7.739 16.174 -2.363 1.00 54.66 85 CYS A O 1
ATOM 720 N N . PHE A 1 86 ? 7.454 16.241 -0.142 1.00 50.06 86 PHE A N 1
ATOM 721 C CA . PHE A 1 86 ? 8.008 17.592 0.038 1.00 50.06 86 PHE A CA 1
ATOM 722 C C . PHE A 1 86 ? 9.417 17.671 0.651 1.00 50.06 86 PHE A C 1
ATOM 724 O O . PHE A 1 86 ? 10.053 18.714 0.551 1.00 50.06 86 PHE A O 1
ATOM 731 N N . HIS A 1 87 ? 9.959 16.605 1.251 1.00 48.72 87 HIS A N 1
ATOM 732 C CA . HIS A 1 87 ? 11.250 16.702 1.964 1.00 48.72 87 HIS A CA 1
ATOM 733 C C . HIS A 1 87 ? 12.511 16.507 1.102 1.00 48.72 87 HIS A C 1
ATOM 735 O O . HIS A 1 87 ? 13.606 16.772 1.581 1.00 48.72 87 HIS A O 1
ATOM 741 N N . LEU A 1 88 ? 12.394 16.092 -0.165 1.00 44.88 88 LEU A N 1
ATOM 742 C CA . LEU A 1 88 ? 13.551 15.967 -1.074 1.00 44.88 88 LEU A CA 1
ATOM 743 C C . LEU A 1 88 ? 13.790 17.204 -1.960 1.00 44.88 88 LEU A C 1
ATOM 745 O O . LEU A 1 88 ? 14.754 17.214 -2.719 1.00 44.88 88 LEU A O 1
ATOM 749 N N . TYR A 1 89 ? 12.964 18.251 -1.835 1.00 46.84 89 TYR A N 1
ATOM 750 C CA . TYR A 1 89 ? 13.171 19.542 -2.511 1.00 46.84 89 TYR A CA 1
ATOM 751 C C . TYR A 1 89 ? 13.555 20.685 -1.572 1.00 46.84 89 TYR A C 1
ATOM 753 O O . TYR A 1 89 ? 13.781 21.796 -2.041 1.00 46.84 89 TYR A O 1
ATOM 761 N N . VAL A 1 90 ? 13.729 20.427 -0.274 1.00 49.03 90 VAL A N 1
ATOM 762 C CA . VAL A 1 90 ? 14.574 21.306 0.540 1.00 49.03 90 VAL A CA 1
ATOM 763 C C . VAL A 1 90 ? 15.999 20.794 0.379 1.00 49.03 90 VAL A C 1
ATOM 765 O O . VAL A 1 90 ? 16.562 20.151 1.261 1.00 49.03 90 VAL A O 1
ATOM 768 N N . LEU A 1 91 ? 16.570 21.017 -0.809 1.00 46.59 91 LEU A N 1
ATOM 769 C CA . LEU A 1 91 ? 18.020 21.018 -0.937 1.00 46.59 91 LEU A CA 1
ATOM 770 C C . LEU A 1 91 ? 18.510 22.004 0.139 1.00 46.59 91 LEU A C 1
ATOM 772 O O . LEU A 1 91 ? 18.006 23.133 0.157 1.00 46.59 91 LEU A O 1
ATOM 776 N N . PRO A 1 92 ? 19.412 21.627 1.063 1.00 54.19 92 PRO A N 1
ATOM 777 C CA . PRO A 1 92 ? 20.023 22.631 1.920 1.00 54.19 92 PRO A CA 1
ATOM 778 C C . PRO A 1 92 ? 20.590 23.724 1.000 1.00 54.19 92 PRO A C 1
ATOM 780 O O . PRO A 1 92 ? 21.160 23.376 -0.043 1.00 54.19 92 PRO A O 1
ATOM 783 N N . PRO A 1 93 ? 20.397 25.022 1.307 1.00 54.81 93 PRO A N 1
ATOM 784 C CA . PRO A 1 93 ? 20.992 26.083 0.510 1.00 54.81 93 PRO A CA 1
ATOM 785 C C . PRO A 1 93 ? 22.482 25.782 0.422 1.00 54.81 93 PRO A C 1
ATOM 787 O O . PRO A 1 93 ? 23.147 25.665 1.450 1.00 54.81 93 PRO A O 1
ATOM 790 N N . ILE A 1 94 ? 22.978 25.560 -0.796 1.00 61.28 94 ILE A N 1
ATOM 791 C CA . ILE A 1 94 ? 24.398 25.329 -1.041 1.00 61.28 94 ILE A CA 1
ATOM 792 C C . ILE A 1 94 ? 25.121 26.534 -0.430 1.00 61.28 94 ILE A C 1
ATOM 794 O O . ILE A 1 94 ? 24.903 27.652 -0.906 1.00 61.28 94 ILE A O 1
ATOM 798 N N . PRO A 1 95 ? 25.957 26.364 0.610 1.00 52.38 95 PRO A N 1
ATOM 799 C CA . PRO A 1 95 ? 26.791 27.456 1.066 1.00 52.38 95 PRO A CA 1
ATOM 800 C C . PRO A 1 95 ? 27.809 27.708 -0.049 1.00 52.38 95 PRO A C 1
ATOM 802 O O . PRO A 1 95 ? 28.693 26.887 -0.299 1.00 52.38 95 PRO A O 1
ATOM 805 N N . GLY A 1 96 ? 27.655 28.807 -0.786 1.00 57.41 96 GLY A N 1
ATOM 806 C CA . GLY A 1 96 ? 28.749 29.327 -1.605 1.00 57.41 96 GLY A CA 1
ATOM 807 C C . GLY A 1 96 ? 29.906 29.798 -0.705 1.00 57.41 96 GLY A C 1
ATOM 808 O O . GLY A 1 96 ? 29.659 30.073 0.470 1.00 57.41 96 GLY A O 1
ATOM 809 N N . PRO A 1 97 ? 31.151 29.928 -1.214 1.00 53.12 97 PRO A N 1
ATOM 810 C CA . PRO A 1 97 ? 31.564 29.900 -2.618 1.00 53.12 97 PRO A CA 1
ATOM 811 C C . PRO A 1 97 ? 32.686 28.872 -2.890 1.00 53.12 97 PRO A C 1
ATOM 813 O O . PRO A 1 97 ? 33.815 29.033 -2.439 1.00 53.12 97 PRO A O 1
ATOM 816 N N . LEU A 1 98 ? 32.428 27.852 -3.714 1.00 55.19 98 LEU A N 1
ATOM 817 C CA . LEU A 1 98 ? 33.486 26.980 -4.267 1.00 55.19 98 LEU A CA 1
ATOM 818 C C . LEU A 1 98 ? 33.505 26.965 -5.806 1.00 55.19 98 LEU A C 1
ATOM 820 O O . LEU A 1 98 ? 34.015 26.035 -6.427 1.00 55.19 98 LEU A O 1
ATOM 824 N N . LEU A 1 99 ? 32.974 28.012 -6.447 1.00 59.44 99 LEU A N 1
ATOM 825 C CA . LEU A 1 99 ? 32.821 28.056 -7.904 1.00 59.44 99 LEU A CA 1
ATOM 826 C C . LEU A 1 99 ? 34.014 28.536 -8.773 1.00 59.44 99 LEU A C 1
ATOM 828 O O . LEU A 1 99 ? 33.803 28.608 -9.980 1.00 59.44 99 LEU A O 1
ATOM 832 N N . PRO A 1 100 ? 35.265 28.810 -8.332 1.00 50.75 100 PRO A N 1
ATOM 833 C CA . PRO A 1 100 ? 36.273 29.197 -9.330 1.00 50.75 100 PRO A CA 1
ATOM 834 C C . PRO A 1 100 ? 36.893 28.047 -10.141 1.00 50.75 100 PRO A C 1
ATOM 836 O O . PRO A 1 100 ? 37.540 28.327 -11.144 1.00 50.75 100 PRO A O 1
ATOM 839 N N . ARG A 1 101 ? 36.758 26.764 -9.761 1.00 51.44 101 ARG A N 1
ATOM 840 C CA . ARG A 1 101 ? 37.644 25.718 -10.332 1.00 51.44 101 ARG A CA 1
ATOM 841 C C . ARG A 1 101 ? 37.051 24.814 -11.418 1.00 51.44 101 ARG A C 1
ATOM 843 O O . ARG A 1 101 ? 37.820 24.184 -12.133 1.00 51.44 101 ARG A O 1
ATOM 850 N N . LEU A 1 102 ? 35.729 24.766 -11.600 1.00 50.38 102 LEU A N 1
ATOM 851 C CA . LEU A 1 102 ? 35.108 23.841 -12.570 1.00 50.38 102 LEU A CA 1
ATOM 852 C C . LEU A 1 102 ? 34.785 24.461 -13.938 1.00 50.38 102 LEU A C 1
ATOM 854 O O . LEU A 1 102 ? 34.590 23.725 -14.900 1.00 50.38 102 LEU A O 1
ATOM 858 N N . LEU A 1 103 ? 34.803 25.791 -14.073 1.00 50.03 103 LEU A N 1
ATOM 859 C CA . LEU A 1 103 ? 34.613 26.439 -15.379 1.00 50.03 103 LEU A CA 1
ATOM 860 C C . LEU A 1 103 ? 35.870 26.402 -16.265 1.00 50.03 103 LEU A C 1
ATOM 862 O O . LEU A 1 103 ? 35.770 26.611 -17.469 1.00 50.03 103 LEU A O 1
ATOM 866 N N . SER A 1 104 ? 37.045 26.086 -15.708 1.00 48.94 104 SER A N 1
ATOM 867 C CA . SER A 1 104 ? 38.299 26.068 -16.475 1.00 48.94 104 SER A CA 1
ATOM 868 C C . SER A 1 104 ? 38.501 24.789 -17.302 1.00 48.94 104 SER A C 1
ATOM 870 O O . SER A 1 104 ? 39.347 24.775 -18.189 1.00 48.94 104 SER A O 1
ATOM 872 N N . GLN A 1 105 ? 37.713 23.732 -17.070 1.00 53.75 105 GLN A N 1
ATOM 873 C CA . GLN A 1 105 ? 37.921 22.429 -17.719 1.00 53.75 105 GLN A CA 1
ATOM 874 C C . GLN A 1 105 ? 36.817 22.020 -18.707 1.00 53.75 105 GLN A C 1
ATOM 876 O O . GLN A 1 105 ? 36.964 21.022 -19.403 1.00 53.75 105 GLN A O 1
ATOM 881 N N . ALA A 1 106 ? 35.742 22.806 -18.831 1.00 51.38 106 ALA A N 1
ATOM 882 C CA . ALA A 1 106 ? 34.605 22.503 -19.708 1.00 51.38 106 ALA A CA 1
ATOM 883 C C . ALA A 1 106 ? 34.594 23.317 -21.018 1.00 51.38 106 ALA A C 1
ATOM 885 O O . ALA A 1 106 ? 33.533 23.576 -21.583 1.00 51.38 106 ALA A O 1
ATOM 886 N N . ARG A 1 107 ? 35.765 23.728 -21.523 1.00 53.28 107 ARG A N 1
ATOM 887 C CA . ARG A 1 107 ? 35.889 24.303 -22.870 1.00 53.28 107 ARG A CA 1
ATOM 888 C C . ARG A 1 107 ? 36.991 23.615 -23.662 1.00 53.28 107 ARG A C 1
ATOM 890 O O . ARG A 1 107 ? 38.055 24.186 -23.853 1.00 53.28 107 ARG A O 1
ATOM 897 N N . GLN A 1 108 ? 36.696 22.426 -24.174 1.00 45.66 108 GLN A N 1
ATOM 898 C CA . GLN A 1 108 ? 37.174 22.033 -25.498 1.00 45.66 108 GLN A CA 1
ATOM 899 C C . GLN A 1 108 ? 36.027 21.352 -26.258 1.00 45.66 108 GLN A C 1
ATOM 901 O O . GLN A 1 108 ? 35.594 20.273 -25.855 1.00 45.66 108 GLN A O 1
ATOM 906 N N . PRO A 1 109 ? 35.479 21.979 -27.315 1.00 43.19 109 PRO A N 1
ATOM 907 C CA . PRO A 1 109 ? 34.647 21.269 -28.271 1.00 43.19 109 PRO A CA 1
ATOM 908 C C . PRO A 1 109 ? 35.548 20.346 -29.098 1.00 43.19 109 PRO A C 1
ATOM 910 O O . PRO A 1 109 ? 36.470 20.807 -29.765 1.00 43.19 109 PRO A O 1
ATOM 913 N N . ALA A 1 110 ? 35.286 19.041 -29.048 1.00 50.59 110 ALA A N 1
ATOM 914 C CA . ALA A 1 110 ? 35.854 18.096 -29.997 1.00 50.59 110 ALA A CA 1
ATOM 915 C C . ALA A 1 110 ? 35.158 18.289 -31.352 1.00 50.59 110 ALA A C 1
ATOM 917 O O . ALA A 1 110 ? 34.138 17.668 -31.642 1.00 50.59 110 ALA A O 1
ATOM 918 N N . VAL A 1 111 ? 35.698 19.195 -32.160 1.00 50.44 111 VAL A N 1
ATOM 919 C CA . VAL A 1 111 ? 35.541 19.188 -33.611 1.00 50.44 111 VAL A CA 1
ATOM 920 C C . VAL A 1 111 ? 36.863 19.686 -34.176 1.00 50.44 111 VAL A C 1
ATOM 922 O O . VAL A 1 111 ? 37.212 20.838 -33.969 1.00 50.44 111 VAL A O 1
ATOM 925 N N . GLU A 1 112 ? 37.631 18.786 -34.786 1.00 37.09 112 GLU A N 1
ATOM 926 C CA . GLU A 1 112 ? 38.244 19.028 -36.092 1.00 37.09 112 GLU A CA 1
ATOM 927 C C . GLU A 1 112 ? 38.819 17.713 -36.630 1.00 37.09 112 GLU A C 1
ATOM 929 O O . GLU A 1 112 ? 39.726 17.097 -36.073 1.00 37.09 112 GLU A O 1
ATOM 934 N N . SER A 1 113 ? 38.208 17.269 -37.717 1.00 38.06 113 SER A N 1
ATOM 935 C CA . SER A 1 113 ? 38.763 16.382 -38.724 1.00 38.06 113 SER A CA 1
ATOM 936 C C . SER A 1 113 ? 39.995 17.037 -39.365 1.00 38.06 113 SER A C 1
ATOM 938 O O . SER A 1 113 ? 39.946 18.235 -39.614 1.00 38.06 113 SER A O 1
ATOM 940 N N . SER A 1 114 ? 41.011 16.251 -39.744 1.00 40.84 114 SER A N 1
ATOM 941 C CA . SER A 1 114 ? 41.754 16.330 -41.025 1.00 40.84 114 SER A CA 1
ATOM 942 C C . SER A 1 114 ? 43.268 16.083 -40.890 1.00 40.84 114 SER A C 1
ATOM 944 O O . SER A 1 114 ? 43.953 16.788 -40.153 1.00 40.84 114 SER A O 1
ATOM 946 N N . TRP A 1 115 ? 43.720 15.156 -41.750 1.00 40.97 115 TRP A N 1
ATOM 947 C CA . TRP A 1 115 ? 45.077 14.700 -42.111 1.00 40.97 115 TRP A CA 1
ATOM 948 C C . TRP A 1 115 ? 45.761 13.685 -41.193 1.00 40.97 115 TRP A C 1
ATOM 950 O O . TRP A 1 115 ? 46.272 14.056 -40.117 1.00 40.97 115 TRP A O 1
#

InterPro domains:
  IPR001683 Phox homology [PF00787] (3-83)
  IPR001683 Phox homology [PS50195] (1-89)
  IPR036871 PX domain superfamily [G3DSA:3.30.1520.10] (1-95)
  IPR036871 PX domain superfamily [SSF64268] (4-84)
  IPR051866 Intracellular Signaling and Trafficking Protein [PTHR15508] (1-83)

Organism: NCBI:txid1608454

Radius of gyration: 22.61 Å; chains: 1; bounding box: 60×46×56 Å

Secondary structure (DSSP, 8-state):
----------HHHHHHHHHHHHHHHHHHHTTSS-PPPPPP--SS-TT-HHHHHHHHHHHHHHHHHHHHSHHHHTSHHHHHHHHTTSTTS-PPP-----TTSSTTSS---------

Sequence (115 aa):
DIQETTVWKRYSDFKKLHQNLWQIHRNLYGQSELFPLFAKAKVFGRFGESVIEKRRQCSEDLLQFSANIPALYGSQYILEFFKVCFHLYVLPPIPGPLLPRLLSQARQPAVESSW

Foldseek 3Di:
DDDDADADDDLVLLVVLLVVLVVQCCVPVNPPDDQQDQDDDDPPPCPPPVNVVSSVVSSVSNVVVLVVDPSSCPDPSVVCSRPPRPPVPPPPPPPDDPPPPPVVPPDDDPDDDDD

pLDDT: mean 71.46, std 16.01, range [37.09, 89.44]